Protein AF-A0A9E3T206-F1 (afdb_monomer)

Solvent-accessible surface area (backbone atoms only — not comparable to full-atom values): 4865 Å² total; per-residue (Å²): 128,83,80,71,78,72,53,71,70,55,57,54,49,50,52,51,49,56,73,75,39,55,43,64,59,53,60,68,60,68,80,53,73,67,57,50,52,50,51,53,53,50,52,56,36,46,76,71,65,69,56,50,76,66,54,47,52,49,51,52,52,52,51,55,49,50,54,52,50,50,53,46,32,55,51,25,53,50,53,65,74,73,109

Nearest PDB structures (foldseek):
  5lfk-assembly1_B-2  TM=5.640E-01  e=3.897E+00  Escherichia coli
  6he3-assembly1_A  TM=4.623E-01  e=2.190E+00  Pseudomonas aeruginosa
  6r1m-assembly1_B  TM=5.281E-01  e=5.366E+00  Escherichia coli

Structure (mmCIF, N/CA/C/O backbone):
data_AF-A0A9E3T206-F1
#
_entry.id   AF-A0A9E3T206-F1
#
loop_
_atom_site.group_PDB
_atom_site.id
_atom_site.type_symbol
_atom_site.label_atom_id
_atom_site.label_alt_id
_atom_site.label_comp_id
_atom_site.label_asym_id
_atom_site.label_entity_id
_atom_site.label_seq_id
_atom_site.pdbx_PDB_ins_code
_atom_site.Cartn_x
_atom_site.Cartn_y
_atom_site.Cartn_z
_atom_site.occupancy
_atom_site.B_iso_or_equiv
_atom_site.auth_seq_id
_atom_site.auth_comp_id
_atom_site.auth_asym_id
_atom_site.auth_atom_id
_atom_site.pdbx_PDB_model_num
ATOM 1 N N . MET A 1 1 ? -4.615 14.036 -6.630 1.00 34.16 1 MET A N 1
ATOM 2 C CA . MET A 1 1 ? -3.655 13.943 -5.513 1.00 34.16 1 MET A CA 1
ATOM 3 C C . MET A 1 1 ? -2.453 14.784 -5.885 1.00 34.16 1 MET A C 1
ATOM 5 O O . MET A 1 1 ? -1.987 14.665 -7.011 1.00 34.16 1 MET A O 1
ATOM 9 N N . ALA A 1 2 ? -2.044 15.718 -5.026 1.00 38.16 2 ALA A N 1
ATOM 10 C CA . ALA A 1 2 ? -0.842 16.498 -5.282 1.00 38.16 2 ALA A CA 1
ATOM 11 C C . ALA A 1 2 ? 0.327 15.514 -5.330 1.00 38.16 2 ALA A C 1
ATOM 13 O O . ALA A 1 2 ? 0.536 14.787 -4.365 1.00 38.16 2 ALA A O 1
ATOM 14 N N . THR A 1 3 ? 1.042 15.454 -6.451 1.00 44.25 3 THR A N 1
ATOM 15 C CA . THR A 1 3 ? 2.338 14.780 -6.526 1.00 44.25 3 THR A CA 1
ATOM 16 C C . THR A 1 3 ? 3.246 15.492 -5.534 1.00 44.25 3 THR A C 1
ATOM 18 O O . THR A 1 3 ? 3.820 16.538 -5.853 1.00 44.25 3 THR A O 1
ATOM 21 N N . ALA A 1 4 ? 3.284 15.005 -4.293 1.00 56.97 4 ALA A N 1
ATOM 22 C CA . ALA A 1 4 ? 4.231 15.473 -3.306 1.00 56.97 4 ALA A CA 1
ATOM 23 C C . ALA A 1 4 ? 5.603 15.259 -3.935 1.00 56.97 4 ALA A C 1
ATOM 25 O O . ALA A 1 4 ? 5.951 14.151 -4.342 1.00 56.97 4 ALA A O 1
ATOM 26 N N . LYS A 1 5 ? 6.331 16.357 -4.137 1.00 60.81 5 LYS A N 1
ATOM 27 C CA . LYS A 1 5 ? 7.660 16.314 -4.731 1.00 60.81 5 LYS A CA 1
ATOM 28 C C . LYS A 1 5 ? 8.507 15.452 -3.800 1.00 60.81 5 LYS A C 1
ATOM 30 O O . LYS A 1 5 ? 8.775 15.875 -2.676 1.00 60.81 5 LYS A O 1
ATOM 35 N N . LEU A 1 6 ? 8.838 14.237 -4.239 1.00 68.62 6 LEU A N 1
ATOM 36 C CA . LEU A 1 6 ? 9.643 13.315 -3.452 1.00 68.62 6 LEU A CA 1
ATOM 37 C C . LEU A 1 6 ? 10.923 14.040 -3.045 1.00 68.62 6 LEU A C 1
ATOM 39 O O . LEU A 1 6 ? 11.538 14.761 -3.836 1.00 68.62 6 LEU A O 1
ATOM 43 N N . VAL A 1 7 ? 11.304 13.903 -1.779 1.00 81.81 7 VAL A N 1
ATOM 44 C CA . VAL A 1 7 ? 12.575 14.462 -1.328 1.00 81.81 7 VAL A CA 1
ATOM 45 C C . VAL A 1 7 ? 13.717 13.725 -2.044 1.00 8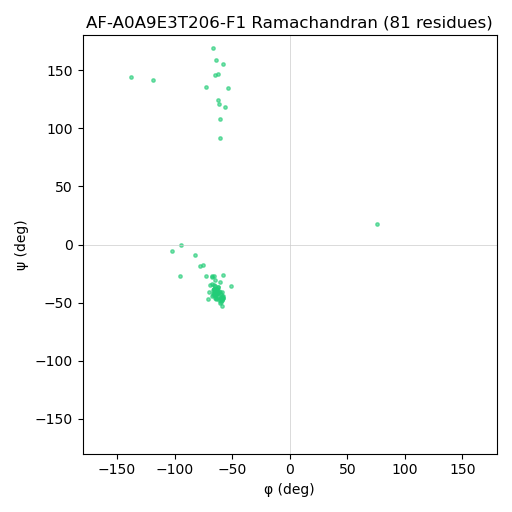1.81 7 VAL A C 1
ATOM 47 O O . VAL A 1 7 ? 13.610 12.518 -2.265 1.00 81.81 7 VAL A O 1
ATOM 50 N N . PRO A 1 8 ? 14.838 14.389 -2.380 1.00 83.56 8 PRO A N 1
ATOM 51 C CA . PRO A 1 8 ? 15.916 13.759 -3.152 1.00 83.56 8 PRO A CA 1
ATOM 52 C C . PRO A 1 8 ? 16.508 12.494 -2.508 1.00 83.56 8 PRO A C 1
ATOM 54 O O . PRO A 1 8 ? 17.041 11.626 -3.197 1.00 83.56 8 PRO A O 1
ATOM 57 N N . SER A 1 9 ? 16.436 12.377 -1.178 1.00 83.88 9 SER A N 1
ATOM 58 C CA . SER A 1 9 ? 16.843 11.169 -0.452 1.00 83.88 9 SER A CA 1
ATOM 59 C C . SER A 1 9 ? 15.952 9.969 -0.762 1.00 83.88 9 SER A C 1
ATOM 61 O O . SER A 1 9 ? 16.454 8.851 -0.821 1.00 83.88 9 SER A O 1
ATOM 63 N N . TYR A 1 10 ? 14.659 10.202 -0.986 1.00 82.50 10 TYR A N 1
ATOM 64 C CA . TYR A 1 10 ? 13.689 9.166 -1.310 1.00 82.50 10 TYR A CA 1
ATOM 65 C C . TYR A 1 10 ? 13.922 8.636 -2.726 1.00 82.50 10 TYR A C 1
ATOM 67 O O . TYR A 1 10 ? 14.051 7.433 -2.910 1.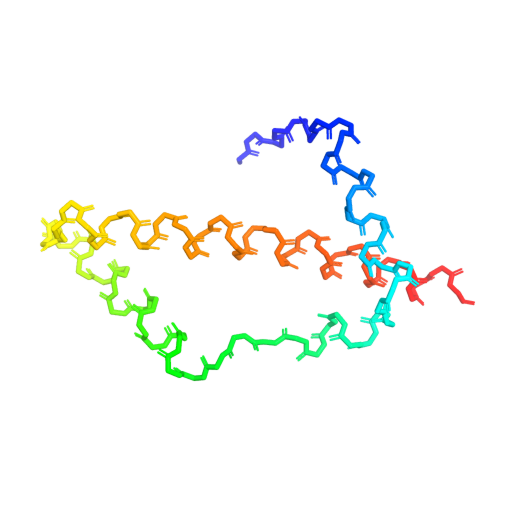00 82.50 10 TYR A O 1
ATOM 75 N N . GLU A 1 11 ? 14.109 9.520 -3.711 1.00 81.62 11 GLU A N 1
ATOM 76 C CA . GLU A 1 11 ? 14.443 9.112 -5.087 1.00 81.62 11 GLU A CA 1
ATOM 77 C C . GLU A 1 11 ? 15.728 8.276 -5.144 1.00 81.62 11 GLU A C 1
ATOM 79 O O . GLU A 1 11 ? 15.745 7.203 -5.745 1.00 81.62 11 GLU A O 1
ATOM 84 N N . ARG A 1 12 ? 16.783 8.719 -4.444 1.00 84.31 12 ARG A N 1
ATOM 85 C CA . ARG A 1 12 ? 18.049 7.979 -4.373 1.00 84.31 12 ARG A CA 1
ATOM 86 C C . ARG A 1 12 ? 17.884 6.606 -3.724 1.00 84.31 12 ARG A C 1
ATOM 88 O O . ARG A 1 12 ? 18.568 5.670 -4.121 1.00 84.31 12 ARG A O 1
ATOM 95 N N . PHE A 1 13 ? 17.026 6.482 -2.712 1.00 86.62 13 PHE A N 1
ATOM 96 C CA . PHE A 1 13 ? 16.738 5.189 -2.096 1.00 86.62 13 PHE A CA 1
ATOM 97 C C . PHE A 1 13 ? 16.071 4.238 -3.096 1.00 86.62 13 PHE A C 1
ATOM 99 O O . PHE A 1 13 ? 16.536 3.112 -3.246 1.00 86.62 13 PHE A O 1
ATOM 106 N N . LEU A 1 14 ? 15.061 4.710 -3.835 1.00 83.00 14 LEU A N 1
ATOM 107 C CA . LEU A 1 14 ? 14.382 3.908 -4.858 1.00 83.00 14 LEU A CA 1
ATOM 108 C C . LEU A 1 14 ? 15.351 3.415 -5.941 1.00 83.00 14 LEU A C 1
ATOM 110 O O . LEU A 1 14 ? 15.317 2.241 -6.294 1.00 83.00 14 LEU A O 1
ATOM 114 N N . ASP A 1 15 ? 16.242 4.286 -6.426 1.00 81.88 15 ASP A N 1
ATOM 115 C CA . ASP A 1 15 ? 17.276 3.906 -7.399 1.00 81.88 15 ASP A CA 1
ATOM 116 C C . ASP A 1 15 ? 18.168 2.780 -6.877 1.00 81.88 15 ASP A C 1
ATOM 118 O O . ASP A 1 15 ? 18.419 1.803 -7.577 1.00 81.88 15 ASP A O 1
ATOM 122 N N . ARG A 1 16 ? 18.597 2.871 -5.613 1.00 84.19 16 ARG A N 1
ATOM 123 C CA . ARG A 1 16 ? 19.444 1.846 -4.996 1.00 84.19 16 ARG A CA 1
ATOM 124 C C . ARG A 1 16 ? 18.738 0.506 -4.851 1.00 84.19 16 ARG A C 1
ATOM 126 O O . ARG A 1 16 ? 19.383 -0.520 -5.023 1.00 84.19 16 ARG A O 1
ATOM 133 N N . VAL A 1 17 ? 17.439 0.503 -4.564 1.00 83.06 17 VAL A N 1
ATOM 134 C CA . VAL A 1 17 ? 16.658 -0.739 -4.499 1.00 83.06 17 VAL A CA 1
ATOM 135 C C . VAL A 1 17 ? 16.610 -1.413 -5.874 1.00 83.06 17 VAL A C 1
ATOM 137 O O . VAL A 1 17 ? 16.881 -2.609 -5.963 1.00 83.06 17 VAL A O 1
ATOM 140 N N . VAL A 1 18 ? 16.369 -0.642 -6.941 1.00 79.56 18 VAL A N 1
ATOM 141 C CA . VAL A 1 18 ? 16.373 -1.135 -8.334 1.00 79.56 18 VAL A CA 1
ATOM 142 C C . VAL A 1 18 ? 17.764 -1.604 -8.791 1.00 79.56 18 VAL A C 1
ATOM 144 O O . VAL A 1 18 ? 17.866 -2.483 -9.636 1.00 79.56 18 VAL A O 1
ATOM 147 N N . GLU A 1 19 ? 18.850 -1.072 -8.225 1.00 79.56 19 GLU A N 1
ATOM 148 C CA . GLU A 1 19 ? 20.207 -1.599 -8.459 1.00 79.56 19 GLU A CA 1
ATOM 149 C C . GLU A 1 19 ? 20.467 -2.938 -7.745 1.00 79.56 19 GLU A C 1
ATOM 151 O O . GLU A 1 19 ? 21.323 -3.709 -8.179 1.00 79.56 19 GLU A O 1
ATOM 156 N N . THR A 1 20 ? 19.781 -3.206 -6.628 1.00 82.94 20 THR A N 1
ATOM 157 C CA . THR A 1 20 ? 20.007 -4.406 -5.796 1.00 82.94 20 THR A CA 1
ATOM 158 C C . THR A 1 20 ? 19.081 -5.576 -6.106 1.00 82.94 20 THR A C 1
ATOM 160 O O . THR A 1 20 ? 19.460 -6.718 -5.861 1.00 82.94 20 THR A O 1
ATOM 163 N N . MET A 1 21 ? 17.886 -5.301 -6.621 1.00 86.75 21 MET A N 1
ATOM 164 C CA . MET A 1 21 ? 16.903 -6.296 -7.040 1.00 86.75 21 MET A CA 1
ATOM 165 C C . MET A 1 21 ? 16.637 -6.121 -8.526 1.00 86.75 21 MET A C 1
ATOM 167 O O . MET A 1 21 ? 16.553 -4.994 -9.012 1.00 86.75 21 MET A O 1
ATOM 171 N N . THR A 1 22 ? 16.464 -7.221 -9.250 1.00 87.50 22 THR A N 1
ATOM 172 C CA . THR A 1 22 ? 16.071 -7.133 -10.658 1.00 87.50 22 THR A CA 1
ATOM 173 C C . THR A 1 22 ? 14.694 -6.468 -10.778 1.00 87.50 22 THR A C 1
ATOM 175 O O . THR A 1 22 ? 13.839 -6.644 -9.899 1.00 87.50 22 THR A O 1
ATOM 178 N N . PRO A 1 23 ? 14.434 -5.700 -11.851 1.00 86.75 23 PRO A N 1
ATOM 179 C CA . PRO A 1 23 ? 13.110 -5.141 -12.089 1.00 86.75 23 PRO A CA 1
ATOM 180 C C . PRO A 1 23 ? 11.990 -6.192 -12.024 1.00 86.75 23 PRO A C 1
ATOM 182 O O . PRO A 1 23 ? 10.910 -5.917 -11.507 1.00 86.75 23 PRO A O 1
ATOM 185 N N . GLU A 1 24 ? 12.257 -7.411 -12.486 1.00 89.50 24 GLU A N 1
ATOM 186 C CA . GLU A 1 24 ? 11.346 -8.548 -12.435 1.00 89.50 24 GLU A CA 1
ATOM 187 C C . GLU A 1 24 ? 11.038 -8.995 -11.001 1.00 89.50 24 GLU A C 1
ATOM 189 O O . GLU A 1 24 ? 9.873 -9.223 -10.681 1.00 89.50 24 GLU A O 1
ATOM 194 N N . GLU A 1 25 ? 12.039 -9.079 -10.118 1.00 90.44 25 GLU A N 1
ATOM 195 C CA . GLU A 1 25 ? 11.834 -9.391 -8.695 1.00 90.44 25 GLU A CA 1
ATOM 196 C C . GLU A 1 25 ? 11.001 -8.313 -7.994 1.00 90.44 25 GLU A C 1
ATOM 198 O O . GLU A 1 25 ? 10.117 -8.632 -7.199 1.00 90.44 25 GLU A O 1
ATOM 203 N N . ILE A 1 26 ? 11.235 -7.038 -8.321 1.00 90.12 26 ILE A N 1
ATOM 204 C CA . ILE A 1 26 ? 10.458 -5.914 -7.778 1.00 90.12 26 ILE A CA 1
ATOM 205 C C . ILE A 1 26 ? 8.997 -5.992 -8.238 1.00 90.12 26 ILE A C 1
ATOM 207 O O . ILE A 1 26 ? 8.079 -5.781 -7.443 1.00 90.12 26 ILE A O 1
ATOM 211 N N . LEU A 1 27 ? 8.762 -6.312 -9.512 1.00 90.75 27 LEU A N 1
ATOM 212 C CA . LEU A 1 27 ? 7.414 -6.465 -10.063 1.00 90.75 27 LEU A CA 1
ATOM 213 C C . LEU A 1 27 ? 6.693 -7.704 -9.517 1.00 90.75 27 LEU A C 1
ATOM 215 O O . LEU A 1 27 ? 5.481 -7.656 -9.309 1.00 90.75 27 LEU A O 1
ATOM 219 N N . ALA A 1 28 ? 7.426 -8.789 -9.262 1.00 92.00 28 ALA A N 1
ATOM 220 C CA . ALA A 1 28 ? 6.897 -10.017 -8.676 1.00 92.00 28 ALA A CA 1
ATOM 221 C C . ALA A 1 28 ? 6.621 -9.897 -7.170 1.00 92.00 28 ALA A C 1
ATOM 223 O O . ALA A 1 28 ? 5.880 -10.717 -6.620 1.00 92.00 28 ALA A O 1
ATOM 224 N N . PHE A 1 29 ? 7.191 -8.890 -6.500 1.00 91.00 29 PHE A N 1
ATOM 225 C CA . PHE A 1 29 ? 6.951 -8.668 -5.084 1.00 91.00 29 PHE A CA 1
ATOM 226 C C . PHE A 1 29 ? 5.472 -8.360 -4.824 1.00 91.00 29 PHE A C 1
ATOM 228 O O . PHE A 1 29 ? 4.881 -7.406 -5.351 1.00 91.00 29 PHE A O 1
ATOM 235 N N . ARG A 1 30 ? 4.890 -9.162 -3.942 1.00 88.50 30 ARG A N 1
ATOM 236 C CA . ARG A 1 30 ? 3.553 -8.995 -3.390 1.00 88.50 30 ARG A CA 1
ATOM 237 C C . ARG A 1 30 ? 3.619 -9.309 -1.905 1.00 88.50 30 ARG A C 1
ATOM 239 O O .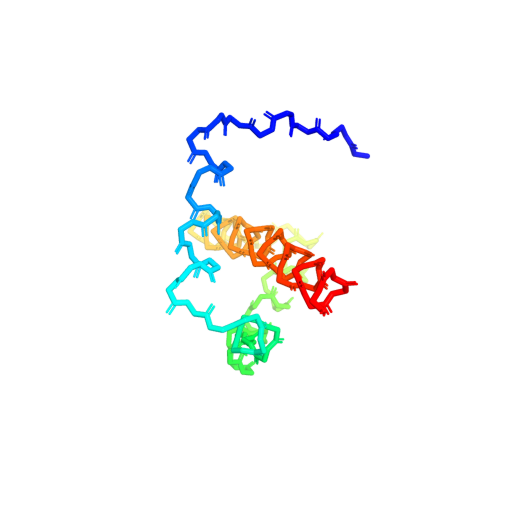 ARG A 1 30 ? 4.363 -10.207 -1.510 1.00 88.50 30 ARG A O 1
ATOM 246 N N . VAL A 1 31 ? 2.843 -8.574 -1.120 1.00 89.38 31 VAL A N 1
ATOM 247 C CA . VAL A 1 31 ? 2.573 -8.955 0.266 1.00 89.38 31 VAL A CA 1
ATOM 248 C C . VAL A 1 31 ? 1.938 -10.347 0.297 1.00 89.38 31 VAL A C 1
ATOM 250 O O . VAL A 1 31 ? 1.371 -10.811 -0.700 1.00 89.38 31 VAL A O 1
ATOM 253 N N . SER A 1 32 ? 2.089 -11.045 1.415 1.00 93.31 32 SER A N 1
ATOM 254 C CA . SER A 1 32 ? 1.434 -12.333 1.623 1.00 93.31 32 SER A CA 1
ATOM 255 C C . SER A 1 32 ? -0.089 -12.181 1.644 1.00 93.31 32 SER A C 1
ATOM 257 O O . SER A 1 32 ? -0.622 -11.106 1.920 1.00 93.31 32 SER A O 1
ATOM 259 N N . ASP A 1 33 ? -0.800 -13.279 1.384 1.00 93.50 33 ASP A N 1
ATOM 260 C CA . ASP A 1 33 ? -2.266 -13.280 1.414 1.00 93.50 33 ASP A CA 1
ATOM 261 C C . ASP A 1 33 ? -2.802 -12.902 2.811 1.00 93.50 33 ASP A C 1
ATOM 263 O O . ASP A 1 33 ? -3.836 -12.251 2.927 1.00 93.50 33 ASP A O 1
ATOM 267 N N . GLU A 1 34 ? -2.073 -13.258 3.875 1.00 95.12 34 GLU A N 1
ATOM 268 C CA . GLU A 1 34 ? -2.409 -12.896 5.259 1.00 95.12 34 GLU A CA 1
ATOM 269 C C . GLU A 1 34 ? -2.279 -11.386 5.505 1.00 95.12 34 GLU A C 1
ATOM 271 O O . GLU A 1 34 ? -3.170 -10.774 6.096 1.00 95.12 34 GLU A O 1
ATOM 276 N N . GLU A 1 35 ? -1.199 -10.771 5.018 1.00 93.44 35 GLU A N 1
ATOM 277 C CA . GLU A 1 35 ? -0.985 -9.323 5.114 1.00 93.44 35 GLU A CA 1
ATOM 278 C C . GLU A 1 35 ? -2.025 -8.550 4.297 1.00 93.44 35 GLU A C 1
ATOM 280 O O . GLU A 1 35 ? -2.568 -7.561 4.788 1.00 93.44 35 GLU A O 1
ATOM 285 N N . GLN A 1 36 ? -2.356 -9.019 3.089 1.00 93.19 36 GLN A N 1
ATOM 286 C CA . GLN A 1 36 ? -3.413 -8.412 2.278 1.00 93.19 36 GLN A CA 1
ATOM 287 C C . GLN A 1 36 ? -4.765 -8.487 2.994 1.00 93.19 36 GLN A C 1
ATOM 289 O O . GLN A 1 36 ? -5.453 -7.479 3.124 1.00 93.19 36 GLN A O 1
ATOM 294 N N . GLN A 1 37 ? -5.117 -9.661 3.526 1.00 96.25 37 GLN A N 1
ATOM 295 C CA . GLN A 1 37 ? -6.379 -9.856 4.233 1.00 96.25 37 GLN A C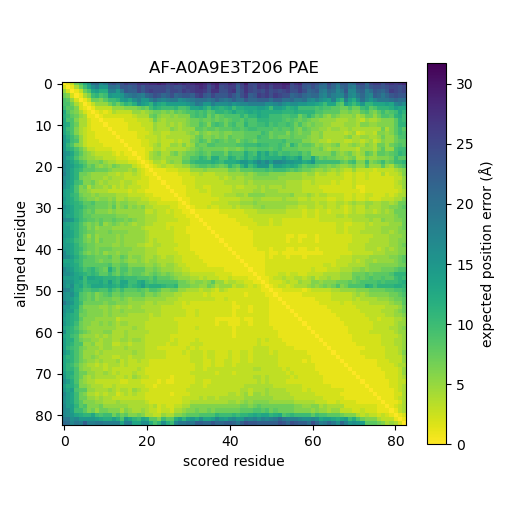A 1
ATOM 296 C C . GLN A 1 37 ? -6.484 -8.976 5.486 1.00 96.25 37 GLN A C 1
ATOM 298 O O . GLN A 1 37 ? -7.570 -8.485 5.800 1.00 96.25 37 GLN A O 1
ATOM 303 N N . ARG A 1 38 ? -5.368 -8.764 6.197 1.00 96.06 38 ARG A N 1
ATOM 304 C CA . ARG A 1 38 ? -5.299 -7.845 7.339 1.00 96.06 38 ARG A CA 1
ATOM 305 C C . ARG A 1 38 ? -5.494 -6.393 6.907 1.00 96.06 38 ARG A C 1
ATOM 307 O O . ARG A 1 38 ? -6.207 -5.664 7.590 1.00 96.06 38 ARG A O 1
ATOM 314 N N . ALA A 1 39 ? -4.895 -5.984 5.789 1.00 94.50 39 ALA A N 1
ATOM 315 C CA . ALA A 1 39 ? -5.063 -4.637 5.246 1.00 94.50 39 ALA A CA 1
ATOM 316 C C . ALA A 1 39 ? -6.534 -4.361 4.911 1.00 94.50 39 ALA A C 1
ATOM 318 O O . ALA A 1 39 ? -7.068 -3.317 5.282 1.00 94.50 39 ALA A O 1
ATOM 319 N N . ASP A 1 40 ? -7.181 -5.325 4.254 1.00 95.00 40 ASP A N 1
ATOM 320 C CA . ASP A 1 40 ? -8.578 -5.233 3.836 1.00 95.00 40 ASP A CA 1
ATOM 321 C C . ASP A 1 40 ? -9.518 -5.139 5.056 1.00 95.00 40 ASP A C 1
ATOM 323 O O . ASP A 1 40 ? -10.350 -4.236 5.114 1.00 95.00 40 ASP A O 1
ATOM 327 N N . ASP A 1 41 ? -9.321 -5.981 6.083 1.00 96.88 41 ASP A N 1
ATOM 328 C CA . ASP A 1 41 ? -10.080 -5.915 7.350 1.00 96.88 41 ASP A CA 1
ATOM 329 C C . ASP A 1 41 ? -9.938 -4.552 8.043 1.00 96.88 41 ASP A C 1
ATOM 331 O O . ASP A 1 41 ? -10.922 -3.945 8.475 1.00 96.88 41 ASP A O 1
ATOM 335 N N . LEU A 1 42 ? -8.707 -4.040 8.129 1.00 96.88 42 LEU A N 1
ATOM 336 C CA . LEU A 1 42 ? -8.446 -2.745 8.748 1.00 96.88 42 LEU A CA 1
ATOM 337 C C . LEU A 1 42 ? -9.080 -1.598 7.959 1.00 96.88 42 LEU A C 1
ATOM 339 O O . LEU A 1 42 ? -9.595 -0.663 8.568 1.00 96.88 42 LEU A O 1
ATOM 343 N N . LEU A 1 43 ? -9.068 -1.652 6.625 1.00 95.31 43 LEU A N 1
ATOM 344 C CA . LEU A 1 43 ? -9.711 -0.648 5.776 1.00 95.31 43 LEU A CA 1
ATOM 345 C C . LEU A 1 43 ? -11.229 -0.636 5.961 1.00 95.31 43 LEU A C 1
ATOM 347 O O . LEU A 1 43 ? -11.807 0.442 6.131 1.00 95.31 43 LEU A O 1
ATOM 351 N N . ASP A 1 44 ? -11.859 -1.809 5.976 1.00 96.31 44 ASP A N 1
ATOM 352 C CA . ASP A 1 44 ? -13.302 -1.944 6.179 1.00 96.31 44 ASP A CA 1
ATOM 353 C C . ASP A 1 44 ? -13.711 -1.377 7.545 1.00 96.31 44 ASP A C 1
ATOM 355 O O . ASP A 1 44 ? -14.543 -0.468 7.628 1.00 96.31 44 ASP A O 1
ATOM 359 N N . ARG A 1 45 ? -13.027 -1.790 8.614 1.00 96.88 45 ARG A N 1
ATOM 360 C CA . ARG A 1 45 ? -13.288 -1.303 9.979 1.00 96.88 45 ARG A CA 1
ATOM 361 C C . ARG A 1 45 ? -12.920 0.170 10.177 1.00 96.88 45 ARG A C 1
ATOM 363 O O . ARG A 1 45 ? -13.524 0.861 11.002 1.00 96.88 45 ARG A O 1
ATOM 370 N N . ASN A 1 46 ? -11.954 0.697 9.422 1.00 94.56 46 ASN A N 1
ATOM 371 C CA . ASN A 1 46 ? -11.640 2.128 9.428 1.00 94.56 46 ASN A CA 1
ATOM 372 C C . ASN A 1 46 ? -12.790 2.961 8.859 1.00 94.56 46 ASN A C 1
ATOM 374 O O . ASN A 1 46 ? -13.082 4.029 9.399 1.00 94.56 46 ASN A O 1
ATOM 378 N N . ASN A 1 47 ? -13.467 2.469 7.816 1.00 92.50 47 ASN A N 1
ATOM 379 C CA . ASN A 1 47 ? -14.640 3.134 7.241 1.00 92.50 47 ASN A CA 1
ATOM 380 C C . ASN A 1 47 ? -15.815 3.183 8.229 1.00 92.50 47 ASN A C 1
ATOM 382 O O . ASN A 1 47 ? -16.592 4.139 8.218 1.00 92.50 47 ASN A O 1
ATOM 386 N N . GLU A 1 48 ? -15.912 2.188 9.108 1.00 94.38 48 GLU A N 1
ATOM 387 C CA . GLU A 1 48 ? -16.907 2.110 10.1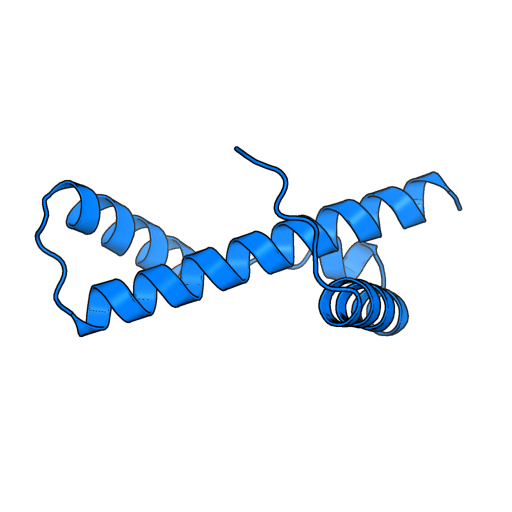83 1.00 94.38 48 GLU A CA 1
ATOM 388 C C . GLU A 1 48 ? -16.501 2.924 11.430 1.00 94.38 48 GLU A C 1
ATOM 390 O O . GLU A 1 48 ? -17.315 3.165 12.322 1.00 94.38 48 GLU A O 1
ATOM 395 N N . GLY A 1 49 ? -15.261 3.428 11.476 1.00 91.88 49 GLY A N 1
ATOM 396 C CA . GLY A 1 49 ? -14.727 4.207 12.594 1.00 91.88 49 GLY A CA 1
ATOM 397 C C . GLY A 1 49 ? -14.355 3.364 13.818 1.00 91.88 49 GLY A C 1
ATOM 398 O O . GLY A 1 49 ? -14.194 3.916 14.908 1.00 91.88 49 GLY A O 1
ATOM 399 N N . GLU A 1 50 ? -14.196 2.052 13.641 1.00 93.69 50 GLU A N 1
ATOM 400 C CA . GLU A 1 50 ? -14.029 1.070 14.719 1.00 93.69 50 GLU A CA 1
ATOM 401 C C . GLU A 1 50 ? -12.566 0.744 15.053 1.00 93.69 50 GLU A C 1
ATOM 403 O O . GLU A 1 50 ? -12.300 -0.057 15.950 1.00 93.69 50 GLU A O 1
ATOM 408 N N . LEU A 1 51 ? -11.602 1.353 14.355 1.00 96.19 51 LEU A N 1
ATOM 409 C CA . LEU A 1 51 ? -10.188 1.090 14.616 1.00 96.19 51 LEU A CA 1
ATOM 410 C C . LEU A 1 51 ? -9.703 1.709 15.926 1.00 96.19 51 LEU A C 1
ATOM 412 O O . LEU A 1 51 ? -9.911 2.904 16.195 1.00 96.19 51 LEU A O 1
ATOM 416 N N . THR A 1 52 ? -8.943 0.916 16.681 1.00 96.81 52 THR A N 1
ATOM 417 C CA . THR A 1 52 ? -8.147 1.421 17.802 1.00 96.81 52 THR A CA 1
ATOM 418 C C . THR A 1 52 ? -7.019 2.336 17.315 1.00 96.81 52 THR A C 1
ATOM 420 O O . THR A 1 52 ? -6.725 2.444 16.122 1.00 96.81 52 THR A O 1
ATOM 423 N N . THR A 1 53 ? -6.361 3.029 18.245 1.00 96.06 53 THR A N 1
ATOM 424 C CA . THR A 1 53 ? -5.195 3.865 17.921 1.00 96.06 53 THR A CA 1
ATOM 425 C C . THR A 1 53 ? -4.057 3.030 17.336 1.00 96.06 53 THR A C 1
ATOM 427 O O . THR A 1 53 ? -3.402 3.456 16.388 1.00 96.06 53 THR A O 1
ATOM 430 N N . GLU A 1 54 ? -3.838 1.837 17.881 1.00 97.00 54 GLU A N 1
ATOM 431 C CA . GLU A 1 54 ? -2.813 0.903 17.428 1.00 97.00 54 GLU A CA 1
ATOM 432 C C . GLU A 1 54 ? -3.124 0.386 16.021 1.00 97.00 54 GLU A C 1
ATOM 434 O O . GLU A 1 54 ? -2.247 0.384 15.164 1.00 97.00 54 GLU A O 1
ATOM 439 N N . GLU A 1 55 ? -4.381 0.030 15.753 1.00 97.31 55 GLU A N 1
ATOM 440 C CA . GLU A 1 55 ? -4.816 -0.441 14.435 1.00 97.31 55 GLU A CA 1
ATOM 441 C C . GLU A 1 55 ? -4.760 0.661 13.370 1.00 97.31 55 GLU A C 1
ATOM 443 O O . GLU A 1 55 ? -4.428 0.397 12.218 1.00 97.31 55 GLU A O 1
ATOM 448 N N . LYS A 1 56 ? -5.025 1.919 13.743 1.00 95.62 56 LYS A N 1
ATOM 449 C CA . LYS A 1 56 ? -4.821 3.063 12.839 1.00 95.62 56 LYS A CA 1
ATOM 450 C C . LYS A 1 56 ? -3.354 3.244 12.477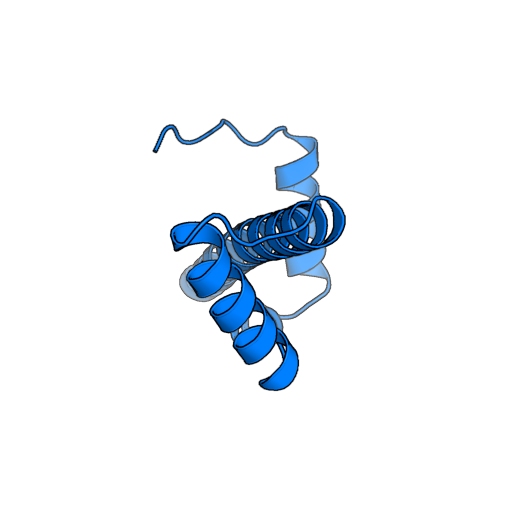 1.00 95.62 56 LYS A C 1
ATOM 452 O O . LYS A 1 56 ? -3.053 3.511 11.319 1.00 95.62 56 LYS A O 1
ATOM 457 N N . ALA A 1 57 ? -2.456 3.095 13.449 1.00 95.62 57 ALA A N 1
ATOM 458 C CA . ALA A 1 57 ? -1.022 3.172 13.202 1.00 95.62 57 ALA A CA 1
ATOM 459 C C . ALA A 1 57 ? -0.535 2.005 12.327 1.00 95.62 57 ALA A C 1
ATOM 461 O O . ALA A 1 57 ? 0.284 2.217 11.437 1.00 95.62 57 ALA A O 1
ATOM 462 N N . GLU A 1 58 ? -1.063 0.796 12.543 1.00 96.62 58 GLU A N 1
ATOM 463 C CA . GLU A 1 58 ? -0.813 -0.370 11.687 1.00 96.62 58 GLU A CA 1
ATOM 464 C C . GLU A 1 58 ? -1.261 -0.092 10.245 1.00 96.62 58 GLU A C 1
ATOM 466 O O . GLU A 1 58 ? -0.452 -0.178 9.322 1.00 96.62 58 GLU A O 1
ATOM 471 N N . LEU A 1 59 ? -2.510 0.344 10.050 1.00 94.88 59 LEU A N 1
ATOM 472 C CA . LEU A 1 59 ? -3.043 0.677 8.730 1.00 94.88 59 LEU A CA 1
ATOM 473 C C . LEU A 1 59 ? -2.229 1.786 8.044 1.00 94.88 59 LEU A C 1
ATOM 475 O O . LEU A 1 59 ? -1.936 1.696 6.854 1.00 94.88 59 LEU A O 1
ATOM 479 N N . GLU A 1 60 ? -1.815 2.819 8.779 1.00 95.00 60 GLU A N 1
ATOM 480 C CA . GLU A 1 60 ? -0.977 3.890 8.237 1.00 95.00 60 GLU A CA 1
ATOM 481 C C . GLU A 1 60 ? 0.386 3.368 7.752 1.00 95.00 60 GLU A C 1
ATOM 483 O O . GLU A 1 60 ? 0.832 3.739 6.664 1.00 95.00 60 GLU A O 1
ATOM 488 N N . GLN A 1 61 ? 1.025 2.466 8.502 1.00 94.75 61 GLN A N 1
ATOM 489 C CA . GLN A 1 61 ? 2.277 1.827 8.081 1.00 94.75 61 GLN A CA 1
ATOM 490 C C . GLN A 1 61 ? 2.0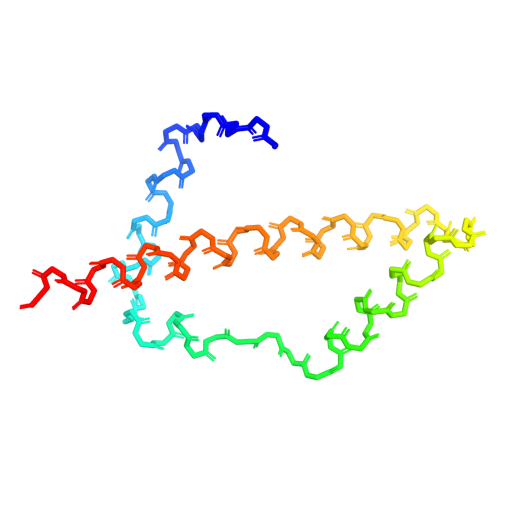93 0.981 6.817 1.00 94.75 61 GLN A C 1
ATOM 492 O O . GLN A 1 61 ? 2.931 1.042 5.914 1.00 94.75 61 GLN A O 1
ATOM 497 N N . MET A 1 62 ? 0.992 0.231 6.724 1.00 93.75 62 MET A N 1
ATOM 498 C CA . MET A 1 62 ? 0.674 -0.572 5.540 1.00 93.75 62 MET A CA 1
ATOM 499 C C . MET A 1 62 ? 0.463 0.308 4.302 1.00 93.75 62 MET A C 1
ATOM 501 O O . MET A 1 62 ? 1.003 0.016 3.236 1.00 93.75 62 MET A O 1
ATOM 505 N N . LEU A 1 63 ? -0.247 1.431 4.442 1.00 91.12 63 LEU A N 1
ATOM 506 C CA . LEU A 1 63 ? -0.466 2.381 3.346 1.00 91.12 63 LEU A CA 1
ATOM 507 C C . LEU A 1 63 ? 0.837 3.045 2.879 1.00 91.12 63 LEU A C 1
ATOM 509 O O . LEU A 1 63 ? 1.067 3.177 1.677 1.00 91.12 63 LEU A O 1
ATOM 513 N N . GLN A 1 64 ? 1.712 3.430 3.813 1.00 91.38 64 GLN A N 1
ATOM 514 C CA . GLN A 1 64 ? 3.027 3.992 3.483 1.00 91.38 64 GLN A CA 1
ATOM 515 C C . GLN A 1 64 ? 3.912 2.980 2.743 1.00 91.38 64 GLN A C 1
ATOM 517 O O . GLN A 1 64 ? 4.639 3.343 1.814 1.00 91.38 64 GLN A O 1
ATOM 522 N N . PHE A 1 65 ? 3.848 1.708 3.139 1.00 91.06 65 PHE A N 1
ATOM 523 C CA . PHE A 1 65 ? 4.548 0.632 2.448 1.00 91.06 65 PHE A CA 1
ATOM 524 C C . PHE A 1 65 ? 4.017 0.428 1.022 1.00 91.06 65 PHE A C 1
ATOM 526 O O . PHE A 1 65 ? 4.810 0.319 0.087 1.00 91.06 65 PHE A O 1
ATOM 533 N N . GLU A 1 66 ? 2.698 0.440 0.826 1.00 90.81 66 GLU A N 1
ATOM 534 C CA . GLU A 1 66 ? 2.098 0.265 -0.502 1.00 90.81 66 GLU A CA 1
ATOM 535 C C . GLU A 1 66 ? 2.431 1.426 -1.453 1.00 90.81 66 GLU A C 1
ATOM 537 O O . GLU A 1 66 ? 2.731 1.208 -2.632 1.00 90.81 66 GLU A O 1
ATOM 542 N N . GLU A 1 67 ? 2.466 2.664 -0.949 1.00 90.12 67 GLU A N 1
ATOM 543 C CA . GLU A 1 67 ? 2.916 3.826 -1.726 1.00 90.12 67 GLU A CA 1
ATOM 544 C C . GLU A 1 67 ? 4.374 3.657 -2.185 1.00 90.12 67 GLU A C 1
ATOM 546 O O . GLU A 1 67 ? 4.692 3.857 -3.364 1.00 90.12 67 GLU A O 1
ATOM 551 N N . LEU A 1 68 ? 5.255 3.211 -1.281 1.00 89.75 68 LEU A N 1
ATOM 552 C CA . LEU A 1 68 ? 6.650 2.909 -1.598 1.00 89.75 68 LEU A CA 1
ATOM 553 C C . LEU A 1 68 ? 6.761 1.813 -2.669 1.00 89.75 68 LEU A C 1
ATOM 555 O O . LEU A 1 68 ? 7.479 1.981 -3.660 1.00 89.75 68 LEU A O 1
ATOM 559 N N . MET A 1 69 ? 6.044 0.702 -2.489 1.00 90.81 69 MET A N 1
ATOM 560 C CA . MET A 1 69 ? 6.064 -0.423 -3.423 1.00 90.81 69 MET A CA 1
ATOM 561 C C . MET A 1 69 ? 5.533 -0.036 -4.800 1.00 90.81 69 MET A C 1
ATOM 563 O O . MET A 1 69 ? 6.105 -0.437 -5.816 1.00 90.81 69 MET A O 1
ATOM 567 N N . THR A 1 70 ? 4.494 0.794 -4.854 1.00 91.00 70 THR A N 1
ATOM 568 C CA . THR A 1 70 ? 3.961 1.338 -6.106 1.00 91.00 70 THR A CA 1
ATOM 569 C C . THR A 1 70 ? 5.029 2.128 -6.861 1.00 91.00 70 THR A C 1
ATOM 571 O O . THR A 1 70 ? 5.243 1.901 -8.054 1.00 91.00 70 THR A O 1
ATOM 574 N N . LEU A 1 71 ? 5.756 3.017 -6.177 1.00 90.75 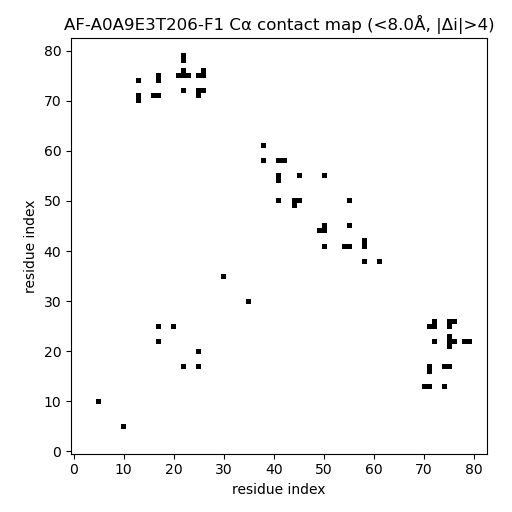71 LEU A N 1
ATOM 575 C CA . LEU A 1 71 ? 6.824 3.810 -6.794 1.00 90.75 71 LEU A CA 1
ATOM 576 C C . LEU A 1 71 ? 7.989 2.939 -7.287 1.00 90.75 71 LEU A C 1
ATOM 578 O O . LEU A 1 71 ? 8.495 3.166 -8.390 1.00 90.75 71 LEU A O 1
ATOM 582 N N . LEU A 1 72 ? 8.382 1.921 -6.515 1.00 90.38 72 LEU A N 1
ATOM 583 C CA . LEU A 1 72 ? 9.401 0.950 -6.928 1.00 90.38 72 LEU A CA 1
ATOM 584 C C . LEU A 1 72 ? 8.981 0.189 -8.189 1.00 90.38 72 LEU A C 1
ATOM 586 O O . LEU A 1 72 ? 9.758 0.109 -9.140 1.00 90.38 72 LEU A O 1
ATOM 590 N N . LYS A 1 73 ? 7.741 -0.310 -8.235 1.00 91.62 73 LYS A N 1
ATOM 591 C CA . LYS A 1 73 ? 7.198 -1.038 -9.393 1.00 91.62 73 LYS A CA 1
ATOM 592 C C . LYS A 1 73 ? 7.132 -0.166 -10.643 1.00 91.62 73 LYS A C 1
ATOM 594 O O . LYS A 1 73 ? 7.521 -0.621 -11.716 1.00 91.62 73 LYS A O 1
ATOM 599 N N . ILE A 1 74 ? 6.709 1.095 -10.514 1.00 91.75 74 ILE A N 1
ATOM 600 C CA . ILE A 1 74 ? 6.712 2.058 -11.628 1.00 91.75 74 ILE A CA 1
ATOM 601 C C . ILE A 1 74 ? 8.131 2.232 -12.185 1.00 91.75 74 ILE A C 1
ATOM 603 O O . ILE A 1 74 ? 8.329 2.195 -13.400 1.00 91.75 74 ILE A O 1
ATOM 607 N N . ARG A 1 75 ? 9.131 2.396 -11.311 1.00 88.88 75 ARG A N 1
ATOM 608 C CA . ARG A 1 75 ? 10.523 2.619 -11.724 1.00 88.88 75 ARG A CA 1
ATOM 609 C C . ARG A 1 75 ? 11.147 1.370 -12.348 1.00 88.88 75 ARG A C 1
ATOM 611 O O . ARG A 1 75 ? 11.789 1.479 -13.386 1.00 88.88 75 ARG A O 1
ATOM 618 N N . ALA A 1 76 ? 10.885 0.195 -11.779 1.00 89.75 76 ALA A N 1
ATOM 619 C CA . ALA A 1 76 ? 11.285 -1.093 -12.341 1.00 89.75 76 ALA A CA 1
ATOM 620 C C . ALA A 1 76 ? 10.694 -1.313 -13.745 1.00 89.75 76 ALA A C 1
ATOM 622 O O . ALA A 1 76 ? 11.425 -1.632 -14.682 1.00 89.75 76 ALA A O 1
ATOM 623 N N . ALA A 1 77 ? 9.392 -1.062 -13.919 1.00 90.06 77 ALA A N 1
ATOM 624 C CA . ALA A 1 77 ? 8.735 -1.160 -15.221 1.00 90.06 77 ALA A CA 1
ATOM 625 C C . ALA A 1 77 ? 9.349 -0.199 -16.252 1.00 90.06 77 ALA A C 1
ATOM 627 O O . ALA A 1 77 ? 9.565 -0.582 -17.399 1.00 90.06 77 ALA A O 1
ATOM 628 N N . HIS A 1 78 ? 9.676 1.030 -15.842 1.00 89.62 78 HIS A N 1
ATOM 629 C CA . HIS A 1 78 ? 10.341 1.996 -16.713 1.00 89.6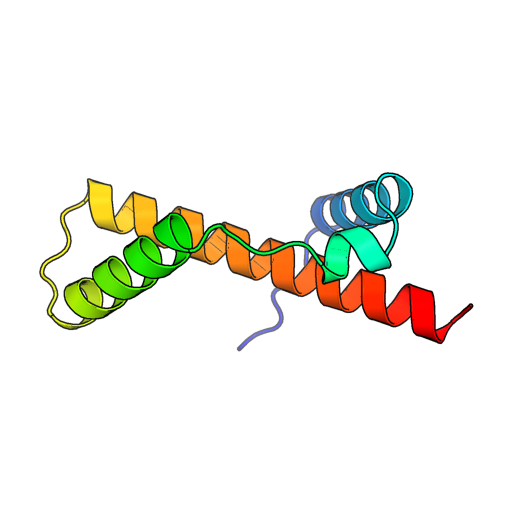2 78 HIS A CA 1
ATOM 630 C C . HIS A 1 78 ? 11.748 1.535 -17.128 1.00 89.62 78 HIS A C 1
ATOM 632 O O . HIS A 1 78 ? 12.108 1.668 -18.295 1.00 89.62 78 HIS A O 1
ATOM 638 N N . THR A 1 79 ? 12.531 0.950 -16.215 1.00 86.06 79 THR A N 1
ATOM 639 C CA . THR A 1 79 ? 13.854 0.388 -16.537 1.00 86.06 79 THR A CA 1
ATOM 640 C C . THR A 1 79 ? 13.763 -0.716 -17.593 1.00 86.06 79 THR A C 1
ATOM 642 O O . THR A 1 79 ? 14.546 -0.699 -18.538 1.00 86.06 79 THR A O 1
ATOM 645 N N . LEU A 1 80 ? 12.775 -1.615 -17.496 1.00 86.94 80 LEU A N 1
ATOM 646 C CA . LEU A 1 80 ? 12.550 -2.677 -18.493 1.00 86.94 80 LEU A CA 1
ATOM 647 C C . LEU A 1 80 ? 12.083 -2.155 -19.858 1.00 86.94 80 LEU A C 1
ATOM 649 O O . LEU A 1 80 ? 12.297 -2.800 -20.877 1.00 86.94 80 LEU A O 1
ATOM 653 N N . GLN A 1 81 ? 11.417 -1.000 -19.900 1.00 84.06 81 GLN A N 1
ATOM 654 C CA . GLN A 1 81 ? 10.994 -0.375 -21.159 1.00 84.06 81 GLN A CA 1
ATOM 655 C C . GLN A 1 81 ? 12.134 0.352 -21.885 1.00 84.06 81 GLN A C 1
ATOM 657 O O . GLN A 1 81 ? 11.996 0.655 -23.069 1.00 84.06 81 GLN A O 1
ATOM 662 N N . GLN A 1 82 ? 13.224 0.675 -21.183 1.00 73.31 82 GLN A N 1
ATOM 663 C CA . GLN A 1 82 ? 14.378 1.389 -21.739 1.00 73.31 82 GLN A CA 1
ATOM 664 C C . GLN A 1 82 ? 15.582 0.489 -22.061 1.00 73.31 82 GLN A C 1
ATOM 666 O O . GLN A 1 82 ? 16.555 0.987 -22.631 1.00 73.31 82 GLN A O 1
ATOM 671 N N . SER A 1 83 ? 15.520 -0.798 -21.709 1.00 56.94 83 SER A N 1
ATOM 672 C CA . SER A 1 83 ? 16.496 -1.842 -22.064 1.00 56.94 83 SER A CA 1
ATOM 673 C C . SER A 1 83 ? 16.172 -2.503 -23.398 1.00 56.94 83 SER A C 1
ATOM 675 O O . SER A 1 83 ? 17.113 -2.702 -24.197 1.00 56.94 83 SER A O 1
#

Secondary structure (DSSP, 8-state):
-------HHHHHHHHHHHHHS-HHHHHH----HHHHHHHHHHHHHHHHT---HHHHHHHHHHHHHHHHHHHHHHHHHHHHHH-

Sequence (83 aa):
MATAKLVPSYERFLDRVVETMTPEEILAFRVSDEEQQRADDLLDRNNEGELTTEEKAELEQMLQFEELMTLLKIRAAHTLQQS

Foldseek 3Di:
DPPPPDDPVLVVVLVVVCVVDQLVVLLVDDDDPVLVVLLVVLVVCVVVVNDDPVSVVVNVVVVVVVVSSVVSNVVSVVVVVVD

Radius of gyration: 15.35 Å; Cα contacts (8 Å, |Δi|>4): 37; chains: 1; bounding box: 37×30×40 Å

pLDDT: mean 87.1, std 12.39, range [34.16, 97.31]

Mean predicted aligned error: 5.87 Å